Protein AF-S3AQY6-F1 (afdb_monomer)

Solvent-accessible surface area (backbone atoms only — not comparable to full-atom values): 10058 Å² total; per-residue (Å²): 133,80,80,52,50,52,10,65,84,82,67,42,69,33,88,61,32,43,79,39,67,89,94,67,38,37,29,24,58,71,59,42,55,54,48,51,53,51,50,49,51,50,51,24,57,77,54,50,26,71,40,74,58,81,90,54,76,50,46,41,94,63,68,62,47,82,39,44,66,33,46,33,93,75,86,37,16,27,38,27,41,65,100,50,65,43,56,48,87,66,45,60,74,50,46,32,26,42,69,46,98,86,60,32,37,42,74,54,40,82,64,87,72,69,90,88,47,59,21,32,39,48,30,68,61,30,37,71,59,48,83,55,56,76,92,51,38,90,69,29,50,72,58,20,54,53,40,37,52,54,47,62,76,68,51,76,81,52,85,83,70,53,92,80,76,75,77,82,81,85,126

Nearest PDB structures (foldseek):
  5mkq-assembly1_B  TM=7.884E-01  e=5.949E+00  Pyrococcus horikoshii OT3
  9g6z-assembly1_A  TM=1.609E-01  e=1.008E+00  Caenorhabditis elegans

Secondary structure (DSSP, 8-state):
-PPPPBPTTT--B-TT-EEETTTTEEE-HHHHHHHHHHHHHHHHHHTT-BPPPTTS--B-TTT--B-EEEEBTTS-EEEEPTT--EEGGGSPTT--EEE-TTS-EEE-TT----TT-EEB-BGGGT-TTSPPPTTTHHHHHHHHHHHHHHHHHHSPPPGGGSS--PPP---

Mean predicted aligned error: 7.95 Å

Radius of 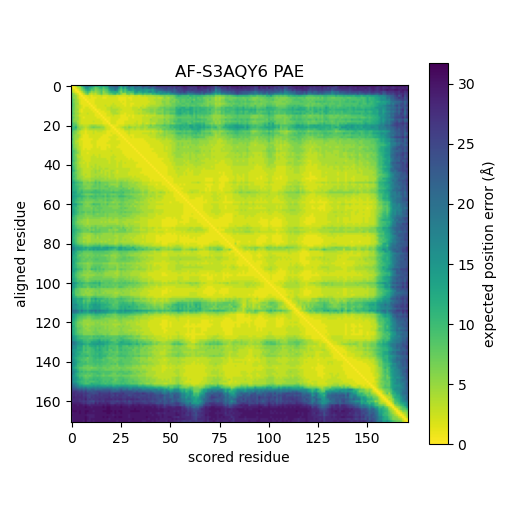gyration: 22.82 Å; Cα contacts (8 Å, |Δi|>4): 246; chains: 1; bounding box: 47×34×88 Å

Sequence (171 aa):
MGDPLRCRACRRPDPTTVDHDIPFGPQCARCWAGAEIRCANRQALDEYAAAPPPPAEPRCRHCETLQDRYETGYDRWVLLEPGTALPWHLIPLGHRWTLAGDGKAVNLGTRRLPGGVRCRFPHALVCPCDEQPEVLRPFFTALWEEDEHRYRSHRPPGIDDFPGTDPPAYG

Foldseek 3Di:
DDFADQAPPVRHRDNQWDQDDPPRGTHHPVVVVVVLVVVLVVLCVLQQQAADDPPDFCADPFLRDGFDWFAAPSRTIAGWHPPDWAWPVLADASFFWDADPVRHIDRPHRDDDDGPDIGIGGCLCQALRHDHDPVSCVSCVVVNVVNVVVSVVPPDQDPVNDPDDDDDPDD

pLDDT: mean 88.8, std 11.27, range [50.47, 98.12]

Structure (mmCIF, N/CA/C/O backbone):
data_AF-S3AQY6-F1
#
_entry.id   AF-S3AQY6-F1
#
loop_
_atom_site.group_PDB
_atom_site.id
_atom_site.type_symbol
_atom_site.label_atom_id
_atom_site.label_alt_id
_atom_site.label_comp_id
_atom_site.label_asym_id
_atom_site.label_entity_id
_atom_site.label_seq_id
_atom_site.pdbx_PDB_ins_code
_atom_site.Cartn_x
_atom_site.Cartn_y
_atom_site.Cartn_z
_atom_site.occupancy
_atom_site.B_iso_or_equiv
_atom_site.auth_seq_id
_atom_site.auth_comp_id
_atom_site.auth_asym_id
_atom_site.auth_atom_id
_atom_site.pdbx_PDB_model_num
ATOM 1 N N . MET A 1 1 ? 21.672 -8.855 -40.114 1.00 50.47 1 MET A N 1
ATOM 2 C CA . MET A 1 1 ? 21.422 -8.591 -38.681 1.00 50.47 1 MET A CA 1
ATOM 3 C C . MET A 1 1 ? 21.300 -7.090 -38.525 1.00 50.47 1 MET A C 1
ATOM 5 O O . MET A 1 1 ? 22.216 -6.400 -38.949 1.00 50.47 1 MET A O 1
ATOM 9 N N . GLY A 1 2 ? 20.152 -6.595 -38.060 1.00 62.22 2 GLY A N 1
ATOM 10 C CA . GLY A 1 2 ? 19.978 -5.167 -37.782 1.00 62.22 2 GLY A CA 1
ATOM 11 C C . GLY A 1 2 ? 20.845 -4.743 -36.598 1.00 62.22 2 GLY A C 1
ATOM 12 O O . GLY A 1 2 ? 21.129 -5.563 -35.725 1.00 62.22 2 GLY A O 1
ATOM 13 N N . ASP A 1 3 ? 21.287 -3.490 -36.600 1.00 65.75 3 ASP A N 1
ATOM 14 C CA . ASP A 1 3 ? 22.045 -2.903 -35.495 1.00 65.75 3 ASP A CA 1
ATOM 15 C C . ASP A 1 3 ? 21.187 -2.987 -34.211 1.00 65.75 3 ASP A C 1
ATOM 17 O O . ASP A 1 3 ? 20.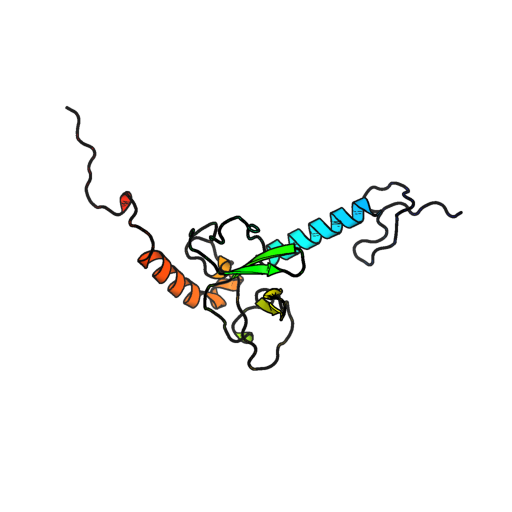003 -2.630 -34.264 1.00 65.75 3 ASP A O 1
ATOM 21 N N . PRO A 1 4 ? 21.700 -3.512 -33.080 1.00 68.88 4 PRO A N 1
ATOM 22 C CA . PRO A 1 4 ? 20.916 -3.631 -31.857 1.00 68.88 4 PRO A CA 1
ATOM 23 C C . PRO A 1 4 ? 20.371 -2.267 -31.438 1.00 68.88 4 PRO A C 1
ATOM 25 O O . PRO A 1 4 ? 21.109 -1.278 -31.361 1.00 68.88 4 PRO A O 1
ATOM 28 N N . LEU A 1 5 ? 19.068 -2.229 -31.139 1.00 79.00 5 LEU A N 1
ATOM 29 C CA . LEU A 1 5 ? 18.414 -1.029 -30.633 1.00 79.00 5 LEU A CA 1
ATOM 30 C C . LEU A 1 5 ? 19.202 -0.494 -29.432 1.00 79.00 5 LEU A C 1
ATOM 32 O O . LEU A 1 5 ? 19.625 -1.234 -28.540 1.00 79.00 5 LEU A O 1
ATOM 36 N N . ARG A 1 6 ? 19.429 0.819 -29.416 1.00 92.25 6 ARG A N 1
ATOM 37 C CA . ARG A 1 6 ? 20.091 1.475 -28.289 1.00 92.25 6 ARG A CA 1
ATOM 38 C C . ARG A 1 6 ? 19.090 1.632 -27.157 1.00 92.25 6 ARG A C 1
ATOM 40 O O . ARG A 1 6 ? 18.070 2.296 -27.322 1.00 92.25 6 ARG A O 1
ATOM 47 N N . CYS A 1 7 ? 19.426 1.093 -25.990 1.00 94.88 7 CYS A N 1
ATOM 48 C CA . CYS A 1 7 ? 18.641 1.290 -24.780 1.00 94.88 7 CYS A CA 1
ATOM 49 C C . CYS A 1 7 ? 18.530 2.789 -24.467 1.00 94.88 7 CYS A C 1
ATOM 51 O O . CYS A 1 7 ? 19.538 3.489 -24.332 1.00 94.88 7 CYS A O 1
ATOM 53 N N . ARG A 1 8 ? 17.306 3.296 -24.312 1.00 94.62 8 ARG A N 1
ATOM 54 C CA . ARG A 1 8 ? 17.028 4.709 -24.035 1.00 94.62 8 ARG A CA 1
ATOM 55 C C . ARG A 1 8 ? 17.616 5.166 -22.703 1.00 94.62 8 ARG A C 1
ATOM 57 O O . ARG A 1 8 ? 18.098 6.292 -22.620 1.00 94.62 8 ARG A O 1
ATOM 64 N N . ALA A 1 9 ? 17.606 4.299 -21.690 1.00 94.12 9 ALA A N 1
ATOM 65 C CA . ALA A 1 9 ? 18.046 4.629 -20.337 1.00 94.12 9 ALA A CA 1
ATOM 66 C C . ALA A 1 9 ? 19.577 4.692 -20.198 1.00 94.12 9 ALA A C 1
ATOM 68 O O . ALA A 1 9 ? 20.103 5.673 -19.682 1.00 94.12 9 ALA A O 1
ATOM 69 N N . CYS A 1 10 ? 20.312 3.675 -20.667 1.00 95.56 10 CYS A N 1
ATOM 70 C CA . CYS A 1 10 ? 21.777 3.636 -20.537 1.00 95.56 10 CYS A CA 1
ATOM 71 C C . CYS A 1 10 ? 22.536 4.084 -21.796 1.00 95.56 10 CYS A C 1
ATOM 73 O O . CYS A 1 10 ? 23.760 4.192 -21.756 1.00 95.56 10 CYS A O 1
ATOM 75 N N . ARG A 1 11 ? 21.826 4.339 -22.906 1.00 94.31 11 ARG A N 1
ATOM 76 C CA . ARG A 1 11 ? 22.349 4.808 -24.207 1.00 94.31 11 ARG A CA 1
ATOM 77 C C . ARG A 1 11 ? 23.310 3.835 -24.908 1.00 94.31 11 ARG A C 1
ATOM 79 O O . ARG A 1 11 ? 23.946 4.203 -25.900 1.00 94.31 11 ARG A O 1
ATOM 86 N N . ARG A 1 12 ? 23.400 2.588 -24.433 1.00 93.31 12 ARG A N 1
ATOM 87 C CA . ARG A 1 12 ? 24.250 1.538 -25.012 1.00 93.31 12 ARG A CA 1
ATOM 88 C C . ARG A 1 12 ? 23.455 0.654 -25.983 1.00 93.31 12 ARG A C 1
ATOM 90 O O . ARG A 1 12 ? 22.281 0.394 -25.712 1.00 93.31 12 ARG A O 1
ATOM 97 N N . PRO A 1 13 ? 24.066 0.206 -27.095 1.00 91.94 13 PRO A N 1
ATOM 98 C CA . PRO A 1 13 ? 23.527 -0.904 -27.871 1.00 91.94 13 PRO A CA 1
ATOM 99 C C . PRO A 1 13 ? 23.545 -2.161 -27.000 1.00 91.94 13 PRO A C 1
ATOM 101 O O . PRO A 1 13 ? 24.554 -2.455 -26.356 1.00 91.94 13 PRO A O 1
ATOM 104 N N . ASP A 1 14 ? 22.425 -2.869 -26.948 1.00 91.88 14 ASP A N 1
ATOM 105 C CA . ASP A 1 14 ? 22.277 -4.073 -26.134 1.00 91.88 14 ASP A CA 1
ATOM 106 C C . ASP A 1 14 ? 21.276 -5.011 -26.828 1.00 91.88 14 ASP A C 1
ATOM 108 O O . ASP A 1 14 ? 20.171 -4.561 -27.148 1.00 91.88 14 ASP A O 1
ATOM 112 N N . PRO A 1 15 ? 21.632 -6.283 -27.088 1.00 92.44 15 PRO A N 1
ATOM 113 C CA . PRO A 1 15 ? 20.778 -7.218 -27.822 1.00 92.44 15 PRO A CA 1
ATOM 114 C C . PRO A 1 15 ? 19.498 -7.596 -27.066 1.00 92.44 15 PRO A C 1
ATOM 116 O O . PRO A 1 15 ? 18.583 -8.145 -27.668 1.00 92.44 15 PRO A O 1
ATOM 119 N N . THR A 1 16 ? 19.417 -7.301 -25.766 1.00 94.38 16 THR A N 1
ATOM 120 C CA . THR A 1 16 ? 18.206 -7.498 -24.953 1.00 94.38 16 THR A CA 1
ATOM 121 C C . THR A 1 16 ? 17.247 -6.311 -25.016 1.00 94.38 16 THR A C 1
ATOM 123 O O . THR A 1 16 ? 16.239 -6.305 -24.313 1.00 94.38 16 THR A O 1
ATOM 126 N N . THR A 1 17 ? 17.568 -5.276 -25.798 1.00 95.25 17 THR A N 1
ATOM 127 C CA . THR A 1 17 ? 16.729 -4.082 -25.898 1.00 95.25 17 THR A CA 1
ATOM 128 C C . THR A 1 17 ? 15.437 -4.400 -26.634 1.00 95.25 17 THR A C 1
ATOM 130 O O . THR A 1 17 ? 15.460 -4.729 -27.819 1.00 95.25 17 THR A O 1
ATOM 133 N N . VAL A 1 18 ? 14.317 -4.232 -25.938 1.00 93.94 18 VAL A N 1
ATOM 134 C CA . VAL A 1 18 ? 12.964 -4.327 -26.496 1.00 93.94 18 VAL A CA 1
ATOM 135 C C . VAL A 1 18 ? 12.238 -3.006 -26.291 1.00 93.94 18 VAL A C 1
ATOM 137 O O . VAL A 1 18 ? 12.600 -2.232 -25.401 1.00 93.94 18 VAL A O 1
ATOM 140 N N . ASP A 1 19 ? 11.252 -2.720 -27.138 1.00 93.25 19 ASP A N 1
ATOM 141 C CA . ASP A 1 19 ? 10.412 -1.535 -26.975 1.00 93.25 19 ASP A CA 1
ATOM 142 C C . ASP A 1 19 ? 9.394 -1.770 -25.855 1.00 93.25 19 ASP A C 1
ATOM 144 O O . ASP A 1 19 ? 8.585 -2.693 -25.937 1.00 93.25 19 ASP A O 1
ATOM 148 N N . HIS A 1 20 ? 9.473 -0.968 -24.794 1.00 88.94 20 HIS A N 1
ATOM 149 C CA . HIS A 1 20 ? 8.445 -0.904 -23.763 1.00 88.94 20 HIS A CA 1
ATOM 150 C C . HIS A 1 20 ? 7.548 0.284 -24.089 1.00 88.94 20 HIS A C 1
ATOM 152 O O . HIS A 1 20 ? 8.057 1.361 -24.392 1.00 88.94 20 HIS A O 1
ATOM 158 N N . ASP A 1 21 ? 6.231 0.116 -24.009 1.00 91.12 21 ASP A N 1
ATOM 159 C CA . ASP A 1 21 ? 5.275 1.176 -24.334 1.00 91.12 21 ASP A CA 1
ATOM 160 C C . ASP A 1 21 ? 5.588 2.522 -23.644 1.00 91.12 21 ASP A C 1
ATOM 162 O O . ASP A 1 21 ? 6.339 2.634 -22.662 1.00 91.12 21 ASP A O 1
ATOM 166 N N . ILE A 1 22 ? 4.989 3.595 -24.165 1.00 85.00 22 ILE A N 1
ATOM 167 C CA . ILE A 1 22 ? 5.076 4.935 -23.570 1.00 85.00 22 ILE A CA 1
ATOM 168 C C . ILE A 1 22 ? 4.654 4.853 -22.087 1.00 85.00 22 ILE A C 1
ATOM 170 O O . ILE A 1 22 ? 3.614 4.270 -21.787 1.00 85.00 22 ILE A O 1
ATOM 174 N N . PRO A 1 23 ? 5.421 5.445 -21.146 1.00 90.75 23 PRO A N 1
ATOM 175 C CA . PRO A 1 23 ? 6.470 6.452 -21.348 1.00 90.75 23 PRO A CA 1
ATOM 176 C C . PRO A 1 23 ? 7.903 5.916 -21.497 1.00 90.75 23 PRO A C 1
ATOM 178 O O . PRO A 1 23 ? 8.832 6.720 -21.631 1.00 90.75 23 PRO A O 1
ATOM 181 N N . PHE A 1 24 ? 8.120 4.602 -21.464 1.00 91.81 24 PHE A N 1
ATOM 182 C CA . PHE A 1 24 ? 9.449 4.022 -21.266 1.00 91.81 24 PHE A CA 1
ATOM 183 C C . PHE A 1 24 ? 10.269 3.922 -22.556 1.00 91.81 24 PHE A C 1
ATOM 185 O O . PHE A 1 24 ? 11.437 4.333 -22.554 1.00 91.81 24 PHE A O 1
ATOM 192 N N . GLY A 1 25 ? 9.664 3.501 -23.666 1.00 92.94 25 GLY A N 1
ATOM 193 C CA . GLY A 1 25 ? 10.349 3.263 -24.940 1.00 92.94 25 GLY A CA 1
ATOM 194 C C . GLY A 1 25 ? 11.359 2.104 -24.869 1.00 92.94 25 GLY A C 1
ATOM 195 O O . GLY A 1 25 ? 11.333 1.310 -23.925 1.00 92.94 25 GLY A O 1
ATOM 196 N N . PRO A 1 26 ? 12.330 2.028 -25.800 1.00 94.88 26 PRO A N 1
ATOM 197 C CA . PRO A 1 26 ? 13.264 0.910 -25.870 1.00 94.88 26 PRO A CA 1
ATOM 198 C C . PRO A 1 26 ? 14.214 0.849 -24.673 1.00 94.88 26 PRO A C 1
ATOM 200 O O . PRO A 1 26 ? 14.971 1.793 -24.424 1.00 94.88 26 PRO A O 1
ATOM 203 N N . GLN A 1 27 ? 14.234 -0.271 -23.947 1.00 95.56 27 GLN A N 1
ATOM 204 C CA . GLN A 1 27 ? 15.145 -0.499 -22.820 1.00 95.56 27 GLN A CA 1
ATOM 205 C C . GLN A 1 27 ? 15.746 -1.902 -22.854 1.00 95.56 27 GLN A C 1
ATOM 207 O O . GLN A 1 27 ? 15.095 -2.863 -23.244 1.00 95.56 27 GLN A O 1
ATOM 212 N N . CYS A 1 28 ? 17.008 -2.019 -22.433 1.00 96.38 28 CYS A N 1
ATOM 213 C CA . CYS A 1 28 ? 17.624 -3.321 -22.187 1.00 96.38 28 CYS A CA 1
ATOM 214 C C . CYS A 1 28 ? 17.105 -3.934 -20.884 1.00 96.38 28 CYS A C 1
ATOM 216 O O . CYS A 1 28 ? 16.724 -3.200 -19.965 1.00 96.38 28 CYS A O 1
ATOM 218 N N . ALA A 1 29 ? 17.172 -5.264 -20.770 1.00 95.69 29 ALA A N 1
ATOM 219 C CA . ALA A 1 29 ? 16.575 -6.020 -19.666 1.00 95.69 29 ALA A CA 1
ATOM 220 C C . ALA A 1 29 ? 16.965 -5.487 -18.273 1.00 95.69 29 ALA A C 1
ATOM 222 O O . ALA A 1 29 ? 16.123 -5.341 -17.391 1.00 95.69 29 ALA A O 1
ATOM 223 N N . ARG A 1 30 ? 18.236 -5.105 -18.079 1.00 96.38 30 ARG A N 1
ATOM 224 C CA . ARG A 1 30 ? 18.715 -4.536 -16.806 1.00 96.38 30 ARG A CA 1
ATOM 225 C C . ARG A 1 30 ? 18.082 -3.180 -16.485 1.00 96.38 30 ARG A C 1
ATOM 227 O O . ARG A 1 30 ? 17.761 -2.898 -15.332 1.00 96.38 30 ARG A O 1
ATOM 234 N N . CYS A 1 31 ? 17.978 -2.301 -17.481 1.00 96.44 31 CYS A N 1
ATOM 235 C CA . CYS A 1 31 ? 17.393 -0.976 -17.289 1.00 96.44 31 CYS A CA 1
ATOM 236 C C . CYS A 1 31 ? 15.889 -1.064 -17.038 1.00 96.44 31 CYS A C 1
ATOM 238 O O . CYS A 1 31 ? 15.399 -0.331 -16.176 1.00 96.44 31 CYS A O 1
ATOM 240 N N . TRP A 1 32 ? 15.220 -1.989 -17.730 1.00 96.00 32 TRP A N 1
ATOM 241 C CA . TRP A 1 32 ? 13.808 -2.280 -17.543 1.00 96.00 32 TRP A CA 1
ATOM 242 C C . TRP A 1 32 ? 13.508 -2.814 -16.142 1.00 96.00 32 TRP A C 1
ATOM 244 O O . TRP A 1 32 ? 12.736 -2.189 -15.424 1.00 96.00 32 TRP A O 1
ATOM 254 N N . ALA A 1 33 ? 14.219 -3.851 -15.685 1.00 94.88 33 ALA A N 1
ATOM 255 C CA . ALA A 1 33 ? 14.061 -4.376 -14.325 1.00 94.88 33 ALA A CA 1
ATOM 256 C C . ALA A 1 33 ? 14.250 -3.278 -13.258 1.00 94.88 33 ALA A C 1
ATOM 258 O O . ALA A 1 33 ? 13.508 -3.175 -12.284 1.00 94.88 33 ALA A O 1
ATOM 259 N N . GLY A 1 34 ? 15.220 -2.379 -13.464 1.00 94.62 34 GLY A N 1
ATOM 260 C CA . GLY A 1 34 ? 15.394 -1.219 -12.593 1.00 94.62 34 GLY A CA 1
ATOM 261 C C . GLY A 1 34 ? 14.234 -0.215 -12.658 1.00 94.62 34 GLY A C 1
ATOM 262 O O . GLY A 1 34 ? 13.934 0.427 -11.652 1.00 94.62 34 GLY A O 1
ATOM 263 N N . ALA A 1 35 ? 13.606 -0.029 -13.822 1.00 92.94 35 ALA A N 1
ATOM 264 C CA . ALA A 1 35 ? 12.432 0.826 -13.977 1.00 92.94 35 ALA A CA 1
ATOM 265 C C . ALA A 1 35 ? 11.211 0.230 -13.270 1.00 92.94 35 ALA A C 1
ATOM 267 O O . ALA A 1 35 ? 10.576 0.949 -12.501 1.00 92.94 35 ALA A O 1
ATOM 268 N N . GLU A 1 36 ? 10.964 -1.070 -13.431 1.00 90.88 36 GLU A N 1
ATOM 269 C CA . GLU A 1 36 ? 9.898 -1.799 -12.734 1.00 90.88 36 GLU A CA 1
ATOM 270 C C . GLU A 1 36 ? 10.020 -1.644 -11.217 1.00 90.88 36 GLU A C 1
ATOM 272 O O . GLU A 1 36 ? 9.069 -1.218 -10.565 1.00 90.88 36 GLU A O 1
ATOM 277 N N . ILE A 1 37 ? 11.217 -1.860 -10.657 1.00 90.12 37 ILE A N 1
ATOM 278 C CA . ILE A 1 37 ? 11.467 -1.685 -9.217 1.00 90.12 37 ILE A CA 1
ATOM 279 C C . ILE A 1 37 ? 11.155 -0.252 -8.763 1.00 90.12 37 ILE A C 1
ATOM 281 O O . ILE A 1 37 ? 10.546 -0.052 -7.711 1.00 90.12 37 ILE A O 1
ATOM 285 N N . ARG A 1 38 ? 11.563 0.765 -9.533 1.00 90.94 38 ARG A N 1
ATOM 286 C CA . ARG A 1 38 ? 11.297 2.172 -9.182 1.00 90.94 38 ARG A CA 1
ATOM 287 C C . ARG A 1 38 ? 9.811 2.511 -9.255 1.00 90.94 38 ARG A C 1
ATOM 289 O O . ARG A 1 38 ? 9.326 3.216 -8.374 1.00 90.94 38 ARG A O 1
ATOM 296 N N . CYS A 1 39 ? 9.104 2.020 -10.268 1.00 90.12 39 CYS A N 1
ATOM 297 C CA . CYS A 1 39 ? 7.663 2.208 -10.413 1.00 90.12 39 CYS A CA 1
ATOM 298 C C . CYS A 1 39 ? 6.897 1.511 -9.287 1.00 90.12 39 CYS A C 1
ATOM 300 O O . CYS A 1 39 ? 6.076 2.157 -8.644 1.00 90.12 39 CYS A O 1
ATOM 302 N N . ALA A 1 40 ? 7.237 0.258 -8.973 1.00 88.94 40 ALA A N 1
ATOM 303 C CA . ALA A 1 40 ? 6.653 -0.475 -7.854 1.00 88.94 40 ALA A CA 1
ATOM 304 C C . ALA A 1 40 ? 6.914 0.232 -6.514 1.00 88.94 40 ALA A C 1
ATOM 306 O O . ALA A 1 40 ? 6.003 0.381 -5.708 1.00 88.94 40 ALA A O 1
ATOM 307 N N . ASN A 1 41 ? 8.132 0.739 -6.285 1.00 90.94 41 ASN A N 1
ATOM 308 C CA . ASN A 1 41 ? 8.448 1.515 -5.082 1.00 90.94 41 ASN A CA 1
ATOM 309 C C . ASN A 1 41 ? 7.646 2.812 -4.995 1.00 90.94 41 ASN A C 1
ATOM 311 O O . ASN A 1 41 ? 7.168 3.157 -3.919 1.00 90.94 41 ASN A O 1
ATOM 315 N N . ARG A 1 42 ? 7.505 3.538 -6.110 1.00 92.38 42 ARG A N 1
ATOM 316 C CA . ARG A 1 42 ? 6.707 4.765 -6.149 1.00 92.38 42 ARG A CA 1
ATOM 317 C C . ARG A 1 42 ? 5.244 4.465 -5.833 1.00 92.38 42 ARG A C 1
ATOM 319 O O . ARG A 1 42 ? 4.709 5.078 -4.921 1.00 92.38 42 ARG A O 1
ATOM 326 N N . GLN A 1 43 ? 4.655 3.484 -6.515 1.00 91.19 43 GLN A N 1
ATOM 327 C CA . GLN A 1 43 ? 3.281 3.053 -6.266 1.00 91.19 43 GLN A CA 1
ATOM 328 C C . GLN A 1 43 ? 3.081 2.646 -4.803 1.00 91.19 43 GLN A C 1
ATOM 330 O O . GLN A 1 43 ? 2.134 3.086 -4.165 1.00 91.19 43 GLN A O 1
ATOM 335 N N . ALA A 1 44 ? 4.000 1.857 -4.247 1.00 93.62 44 ALA A N 1
ATOM 336 C CA . ALA A 1 44 ? 3.921 1.420 -2.861 1.00 93.62 44 ALA A CA 1
ATOM 337 C C . ALA A 1 44 ? 3.934 2.594 -1.872 1.00 93.62 44 ALA A C 1
ATOM 339 O O . ALA A 1 44 ? 3.188 2.577 -0.900 1.00 93.62 44 ALA A O 1
ATOM 340 N N . LEU A 1 45 ? 4.750 3.622 -2.115 1.00 93.06 45 LEU A N 1
ATOM 341 C CA . LEU A 1 45 ? 4.768 4.825 -1.280 1.00 93.06 45 LEU A CA 1
ATOM 342 C C . LEU A 1 45 ? 3.464 5.618 -1.404 1.00 93.06 45 LEU A C 1
ATOM 344 O O . LEU A 1 45 ? 2.889 5.984 -0.382 1.00 93.06 45 LEU A O 1
ATOM 348 N N . ASP A 1 46 ? 2.986 5.835 -2.629 1.00 92.00 46 ASP A N 1
ATOM 349 C CA . ASP A 1 46 ? 1.767 6.608 -2.895 1.00 92.00 46 ASP A CA 1
ATOM 350 C C . ASP A 1 46 ? 0.514 5.911 -2.316 1.00 92.00 46 ASP A C 1
ATOM 352 O O . ASP A 1 46 ? -0.432 6.563 -1.873 1.00 92.00 46 ASP A O 1
ATOM 356 N N . GLU A 1 47 ? 0.520 4.576 -2.262 1.00 94.50 47 GLU A N 1
ATOM 357 C CA . GLU A 1 47 ? -0.566 3.759 -1.713 1.00 94.50 47 GLU A CA 1
ATOM 358 C C . GLU A 1 47 ? -0.384 3.400 -0.219 1.00 94.50 47 GLU A C 1
ATOM 360 O O . GLU A 1 47 ? -1.243 2.724 0.349 1.00 94.50 47 GLU A O 1
ATOM 365 N N . TYR A 1 48 ? 0.687 3.866 0.441 1.00 95.31 48 TYR A N 1
ATOM 366 C CA . TYR A 1 48 ? 1.067 3.537 1.831 1.00 95.31 48 TYR A CA 1
ATOM 367 C C . TYR A 1 48 ? 1.429 2.056 2.092 1.00 95.31 48 TYR A C 1
ATOM 369 O O . TYR A 1 48 ? 1.467 1.597 3.236 1.00 95.31 48 TYR A O 1
ATOM 377 N N . ALA A 1 49 ? 1.774 1.302 1.051 1.00 96.44 49 ALA A N 1
ATOM 378 C CA . ALA A 1 49 ? 2.282 -0.069 1.116 1.00 96.44 49 ALA A CA 1
ATOM 379 C C . ALA A 1 49 ? 3.805 -0.134 1.368 1.00 96.44 49 ALA A C 1
ATOM 381 O O . ALA A 1 49 ? 4.547 -0.825 0.667 1.00 96.44 49 ALA A O 1
ATOM 382 N N . ALA A 1 50 ? 4.282 0.593 2.381 1.00 93.56 50 ALA A N 1
ATOM 383 C CA . ALA A 1 5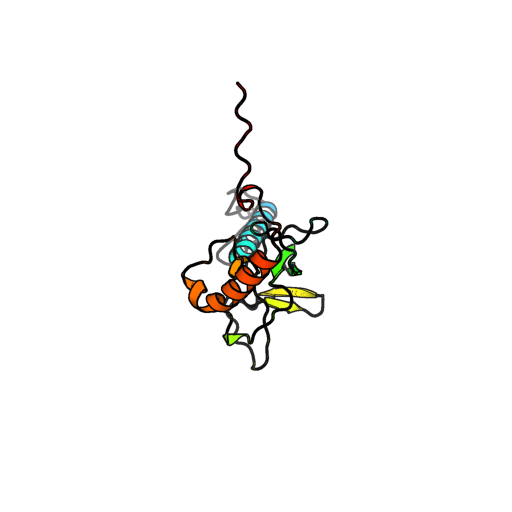0 ? 5.700 0.674 2.752 1.00 93.56 50 ALA A CA 1
ATOM 384 C C . ALA A 1 50 ? 6.043 -0.071 4.058 1.00 93.56 50 ALA A C 1
ATOM 386 O O . ALA A 1 50 ? 7.057 0.216 4.696 1.00 93.56 50 ALA A O 1
ATOM 387 N N . ALA A 1 51 ? 5.191 -1.002 4.487 1.00 95.69 51 ALA A N 1
ATOM 388 C CA . ALA A 1 51 ? 5.410 -1.779 5.698 1.00 95.69 51 ALA A CA 1
ATOM 389 C C . ALA A 1 51 ? 6.609 -2.734 5.541 1.00 95.69 51 ALA A C 1
ATOM 391 O O . ALA A 1 51 ? 6.868 -3.232 4.440 1.00 95.69 51 ALA A O 1
ATOM 392 N N . PRO A 1 52 ? 7.332 -3.044 6.631 1.00 93.88 52 PRO A N 1
ATOM 393 C CA . PRO A 1 52 ? 8.377 -4.053 6.584 1.00 93.88 52 PRO A CA 1
ATOM 394 C C . PRO A 1 52 ? 7.770 -5.454 6.363 1.00 93.88 52 PRO A C 1
ATOM 396 O O . PRO A 1 52 ? 6.738 -5.780 6.971 1.00 93.88 52 PRO A O 1
ATOM 399 N N . PRO A 1 53 ? 8.407 -6.304 5.534 1.00 94.94 53 PRO A N 1
ATOM 400 C CA . PRO A 1 53 ? 7.991 -7.691 5.363 1.00 94.94 53 PRO A CA 1
ATOM 401 C C . PRO A 1 53 ? 8.208 -8.503 6.656 1.00 94.94 53 PRO A C 1
ATOM 403 O O . PRO A 1 53 ? 9.000 -8.109 7.520 1.00 94.94 53 PRO A O 1
ATOM 406 N N . PRO A 1 54 ? 7.561 -9.672 6.802 1.00 94.62 54 PRO A N 1
ATOM 407 C CA . PRO A 1 54 ? 7.965 -10.675 7.785 1.00 94.62 54 PRO A CA 1
ATOM 408 C C . PRO A 1 54 ? 9.469 -11.004 7.667 1.00 94.62 54 PRO A C 1
ATOM 410 O O . PRO A 1 54 ? 10.003 -10.995 6.556 1.00 94.62 54 PRO A O 1
ATOM 413 N N . PRO A 1 55 ? 10.169 -11.300 8.779 1.00 96.12 55 PRO A N 1
ATOM 414 C CA . PRO A 1 55 ? 9.644 -11.605 10.114 1.00 96.12 55 PRO A CA 1
ATOM 415 C C . PRO A 1 55 ? 9.462 -10.388 11.037 1.00 96.12 55 PRO A C 1
ATOM 417 O O . PRO A 1 55 ? 9.140 -10.582 12.205 1.00 96.12 55 PRO A O 1
ATOM 420 N N . ALA A 1 56 ? 9.658 -9.152 10.560 1.00 95.25 56 ALA A N 1
ATOM 421 C CA . ALA A 1 56 ? 9.458 -7.966 11.396 1.00 95.25 56 ALA A CA 1
ATOM 422 C C . ALA A 1 56 ? 8.038 -7.944 11.988 1.00 95.25 56 ALA A C 1
ATOM 424 O O . ALA A 1 56 ? 7.089 -8.400 11.340 1.00 95.25 56 ALA A O 1
ATOM 425 N N . GLU A 1 57 ? 7.856 -7.400 13.190 1.00 95.44 57 GLU A N 1
ATOM 426 C CA . GLU A 1 57 ? 6.512 -7.210 13.741 1.00 95.44 57 GLU A CA 1
ATOM 427 C C . GLU A 1 57 ? 5.742 -6.149 12.933 1.00 95.44 57 GLU A C 1
ATOM 429 O O . GLU A 1 57 ? 6.342 -5.183 12.452 1.00 95.44 57 GLU A O 1
ATOM 434 N N . PRO A 1 58 ? 4.417 -6.291 12.761 1.00 96.38 58 PRO A N 1
ATOM 435 C CA . PRO A 1 58 ? 3.605 -5.354 11.991 1.00 96.38 58 PRO A CA 1
ATOM 436 C C . PRO A 1 58 ? 3.241 -4.112 12.821 1.00 96.38 58 PRO A C 1
ATOM 438 O O . PRO A 1 58 ? 2.070 -3.782 12.989 1.00 96.38 58 PRO A O 1
ATOM 441 N N . ARG A 1 59 ? 4.242 -3.436 13.389 1.00 95.38 59 ARG A N 1
ATOM 442 C CA . ARG A 1 59 ? 4.039 -2.213 14.174 1.00 95.38 59 ARG A CA 1
ATOM 443 C C . ARG A 1 59 ? 4.080 -0.984 13.286 1.00 95.38 59 ARG A C 1
ATOM 445 O O . ARG A 1 59 ? 4.916 -0.882 12.386 1.00 95.38 59 ARG A O 1
ATOM 452 N N . CYS A 1 60 ? 3.205 -0.026 13.571 1.00 94.69 60 CYS A N 1
ATOM 453 C CA . CYS A 1 60 ? 3.336 1.302 12.995 1.00 94.69 60 CYS A CA 1
ATOM 454 C C . CYS A 1 60 ? 4.657 1.932 13.457 1.00 94.69 60 CYS A C 1
ATOM 456 O O . CYS A 1 60 ? 4.956 1.942 14.645 1.00 94.69 60 CYS A O 1
ATOM 458 N N . ARG A 1 61 ? 5.435 2.505 12.534 1.00 92.88 61 ARG A N 1
ATOM 459 C CA . ARG A 1 61 ? 6.715 3.161 12.866 1.00 92.88 61 ARG A CA 1
ATOM 460 C C . ARG A 1 61 ? 6.568 4.441 13.704 1.00 92.88 61 ARG A C 1
ATOM 462 O O . ARG A 1 61 ? 7.574 4.966 14.157 1.00 92.88 61 ARG A O 1
ATOM 469 N N . HIS A 1 62 ? 5.347 4.968 13.823 1.00 93.62 62 HIS A N 1
ATOM 470 C CA . HIS A 1 62 ? 5.054 6.224 14.515 1.00 93.62 62 HIS A CA 1
ATOM 471 C C . HIS A 1 62 ? 4.455 5.988 15.903 1.00 93.62 62 HIS A C 1
ATOM 473 O O . HIS A 1 62 ? 4.998 6.463 16.891 1.00 93.62 62 HIS A O 1
ATOM 479 N N . CYS A 1 63 ? 3.344 5.251 15.990 1.00 93.81 63 CYS A N 1
ATOM 480 C CA . CYS A 1 63 ? 2.657 4.992 17.261 1.00 93.81 63 CYS A CA 1
ATOM 481 C C . CYS A 1 63 ? 3.012 3.636 17.896 1.00 93.81 63 CYS A C 1
ATOM 483 O O . CYS A 1 63 ? 2.533 3.341 18.986 1.00 93.81 63 CYS A O 1
ATOM 485 N N . GLU A 1 64 ? 3.807 2.797 17.219 1.00 93.12 64 GLU A N 1
ATOM 486 C CA . GLU A 1 64 ? 4.300 1.488 17.693 1.00 93.12 64 GLU A CA 1
ATOM 487 C C . GLU A 1 64 ? 3.224 0.431 18.013 1.00 93.12 64 GLU A C 1
ATOM 489 O O . GLU A 1 64 ? 3.534 -0.700 18.415 1.00 93.12 64 GLU A O 1
ATOM 494 N N . THR A 1 65 ? 1.950 0.742 17.778 1.00 92.75 65 THR A N 1
ATOM 495 C CA . THR A 1 65 ? 0.841 -0.198 17.952 1.00 92.75 65 THR A CA 1
ATOM 496 C C . THR A 1 65 ? 0.826 -1.238 16.830 1.00 92.75 65 THR A C 1
ATOM 498 O O . THR A 1 65 ? 1.269 -0.981 15.703 1.00 92.75 65 THR A O 1
ATOM 501 N N . LEU A 1 66 ? 0.339 -2.441 17.150 1.00 93.94 66 LEU A N 1
ATOM 502 C CA . LEU A 1 66 ? 0.200 -3.539 16.193 1.00 93.94 66 LEU A CA 1
ATOM 503 C C . LEU A 1 66 ? -0.917 -3.243 15.192 1.00 93.94 66 LEU A C 1
ATOM 505 O O . LEU A 1 66 ? -2.013 -2.853 15.584 1.00 93.94 66 LEU A O 1
ATOM 509 N N . GLN A 1 67 ? -0.622 -3.479 13.918 1.00 95.88 67 GLN A N 1
ATOM 510 C CA . GLN A 1 67 ? -1.511 -3.237 12.787 1.00 95.88 67 GLN A CA 1
ATOM 511 C C . GLN A 1 67 ? -1.755 -4.525 11.998 1.00 95.88 67 GLN A C 1
ATOM 513 O O . GLN A 1 67 ? -0.959 -5.469 12.065 1.00 95.88 67 GLN A O 1
ATOM 518 N N . ASP A 1 68 ? -2.810 -4.552 11.181 1.00 96.88 68 ASP A N 1
ATOM 519 C CA . ASP A 1 68 ? -3.041 -5.682 10.286 1.00 96.88 68 ASP A CA 1
ATOM 520 C C . ASP A 1 68 ? -2.143 -5.545 9.050 1.00 96.88 68 ASP A C 1
ATOM 522 O O . ASP A 1 68 ? -2.337 -4.660 8.213 1.00 96.88 68 ASP A O 1
ATOM 526 N N . ARG A 1 69 ? -1.143 -6.424 8.925 1.00 97.69 69 ARG A N 1
ATOM 527 C CA . ARG A 1 69 ? -0.208 -6.419 7.795 1.00 97.69 69 ARG A CA 1
ATOM 528 C C . ARG A 1 69 ? -0.606 -7.417 6.713 1.00 97.69 69 ARG A C 1
ATOM 530 O O . ARG A 1 69 ? -0.754 -8.603 6.997 1.00 97.69 69 ARG A O 1
ATOM 537 N N . TYR A 1 70 ? -0.623 -6.958 5.463 1.00 97.69 70 TYR A N 1
ATOM 538 C CA . TYR A 1 70 ? -0.893 -7.794 4.291 1.00 97.69 70 TYR A CA 1
ATOM 539 C C . TYR A 1 70 ? 0.133 -7.577 3.183 1.00 97.69 70 TYR A C 1
ATOM 541 O O . TYR A 1 70 ? 0.600 -6.456 2.973 1.00 97.69 70 TYR A O 1
ATOM 549 N N . GLU A 1 71 ? 0.469 -8.654 2.476 1.00 97.38 71 GLU A N 1
ATOM 550 C CA . GLU A 1 71 ? 1.266 -8.598 1.250 1.00 97.38 71 GLU A CA 1
ATOM 551 C C . GLU A 1 71 ? 0.410 -8.034 0.107 1.00 97.38 71 GLU A C 1
ATOM 553 O O . GLU A 1 71 ? -0.781 -8.327 0.023 1.00 97.38 71 GLU A O 1
ATOM 558 N N . THR A 1 72 ? 0.996 -7.240 -0.782 1.00 95.38 72 THR A N 1
ATOM 559 C CA . THR A 1 72 ? 0.350 -6.743 -2.000 1.00 95.38 72 THR A CA 1
ATOM 560 C C . THR A 1 72 ? 0.676 -7.631 -3.204 1.00 95.38 72 THR A C 1
ATOM 562 O O . THR A 1 72 ? 1.557 -8.491 -3.167 1.00 95.38 72 THR A O 1
ATOM 565 N N . GLY A 1 73 ? -0.011 -7.409 -4.327 1.00 89.44 73 GLY A N 1
ATOM 566 C CA . GLY A 1 73 ? 0.286 -8.097 -5.591 1.00 89.44 73 GLY A CA 1
ATOM 567 C C . GLY A 1 73 ? 1.630 -7.726 -6.240 1.00 89.44 73 GLY A C 1
ATOM 568 O O . GLY A 1 73 ? 1.969 -8.298 -7.268 1.00 89.44 73 GLY A O 1
ATOM 569 N N . TYR A 1 74 ? 2.374 -6.771 -5.674 1.00 89.81 74 TYR A N 1
ATOM 570 C CA . TYR A 1 74 ? 3.631 -6.241 -6.218 1.00 89.81 74 TYR A CA 1
ATOM 571 C C . TYR A 1 74 ? 4.792 -6.347 -5.209 1.00 89.81 74 TYR A C 1
ATOM 573 O O . TYR A 1 74 ? 5.647 -5.464 -5.133 1.00 89.81 74 TYR A O 1
ATOM 581 N N . ASP A 1 75 ? 4.803 -7.430 -4.421 1.00 90.12 75 ASP A N 1
ATOM 582 C CA . ASP A 1 75 ? 5.846 -7.807 -3.449 1.00 90.12 75 ASP A CA 1
ATOM 583 C C . ASP A 1 75 ? 6.175 -6.702 -2.432 1.00 90.12 75 ASP A C 1
ATOM 585 O O . ASP A 1 75 ? 7.331 -6.427 -2.083 1.00 90.12 75 ASP A O 1
ATOM 589 N N . ARG A 1 76 ? 5.137 -6.009 -1.970 1.00 95.06 76 ARG A N 1
ATOM 590 C CA . ARG A 1 76 ? 5.208 -4.985 -0.924 1.00 95.06 76 ARG A CA 1
ATOM 591 C C . ARG A 1 76 ? 4.209 -5.312 0.172 1.00 95.06 76 ARG A C 1
ATOM 593 O O . ARG A 1 76 ? 3.434 -6.254 0.052 1.00 95.06 76 ARG A O 1
ATOM 600 N N . TRP A 1 77 ? 4.258 -4.564 1.265 1.00 97.19 77 TRP A N 1
ATOM 601 C CA . TRP A 1 77 ? 3.438 -4.839 2.437 1.00 97.19 77 TR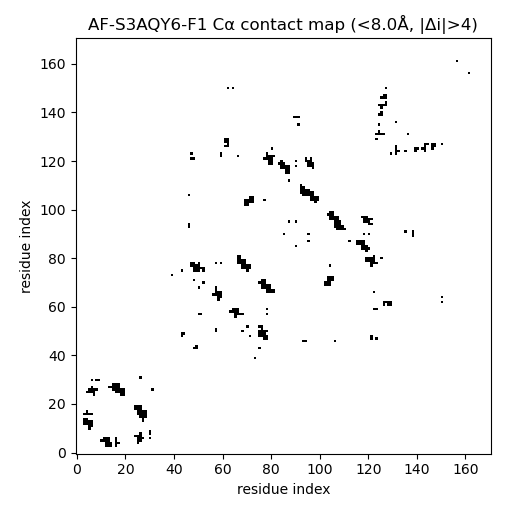P A CA 1
ATOM 602 C C . TRP A 1 77 ? 2.762 -3.563 2.906 1.0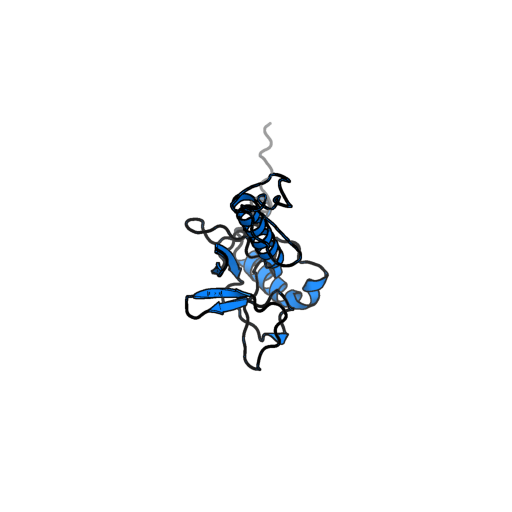0 97.19 77 TRP A C 1
ATOM 604 O O . TRP A 1 77 ? 3.379 -2.503 2.935 1.00 97.19 77 TRP A O 1
ATOM 614 N N . VAL A 1 78 ? 1.500 -3.659 3.300 1.00 97.94 78 VAL A N 1
ATOM 615 C CA . VAL A 1 78 ? 0.716 -2.530 3.812 1.00 97.94 78 VAL A CA 1
ATOM 616 C C . VAL A 1 78 ? 0.264 -2.819 5.237 1.00 97.94 78 VAL A C 1
ATOM 618 O O . VAL A 1 78 ? -0.085 -3.958 5.550 1.00 97.94 78 VAL A O 1
ATOM 621 N N . LEU A 1 79 ? 0.286 -1.796 6.096 1.00 98.12 79 LEU A N 1
ATOM 622 C CA . LEU A 1 79 ? -0.375 -1.823 7.403 1.00 98.12 79 LEU A CA 1
ATOM 623 C C . LEU A 1 79 ? -1.755 -1.179 7.258 1.00 98.12 79 LEU A C 1
ATOM 625 O O . LEU A 1 79 ? -1.854 0.018 6.978 1.00 98.12 79 LEU A O 1
ATOM 629 N N . LEU A 1 80 ? -2.806 -1.976 7.418 1.00 97.94 80 LEU A N 1
ATOM 630 C CA . LEU A 1 80 ? -4.197 -1.532 7.367 1.00 97.94 80 LEU A CA 1
ATOM 631 C C . LEU A 1 80 ? -4.747 -1.356 8.780 1.00 97.94 80 LEU A C 1
ATOM 633 O O . LEU A 1 80 ? -4.371 -2.104 9.682 1.00 97.94 80 LEU A O 1
ATOM 637 N N . GLU A 1 81 ? -5.672 -0.406 8.935 1.00 96.69 81 GLU A N 1
ATOM 638 C CA . GLU A 1 81 ? -6.320 -0.142 10.222 1.00 96.69 81 GLU A CA 1
ATOM 639 C C . GLU A 1 81 ? -7.039 -1.407 10.745 1.00 96.69 81 GLU A C 1
ATOM 641 O O . GLU A 1 81 ? -7.899 -1.959 10.033 1.00 96.69 81 GLU A O 1
ATOM 646 N N . PRO A 1 82 ? -6.690 -1.908 11.947 1.00 94.19 82 PRO A N 1
ATOM 647 C CA . PRO A 1 82 ? -7.219 -3.138 12.518 1.00 94.19 82 PRO A CA 1
ATOM 648 C C . PRO A 1 82 ? -8.728 -3.118 12.700 1.00 94.19 82 PRO A C 1
ATOM 650 O O . PRO A 1 82 ? -9.317 -2.125 13.120 1.00 94.19 82 PRO A O 1
ATOM 653 N N . GLY A 1 83 ? -9.369 -4.246 12.388 1.00 87.62 83 GLY A N 1
ATOM 654 C CA . GLY A 1 83 ? -10.798 -4.461 12.647 1.00 87.62 83 GLY A CA 1
ATOM 655 C C . GLY A 1 83 ? -11.765 -3.530 11.904 1.00 87.62 83 GLY A C 1
ATOM 656 O O . GLY A 1 83 ? -12.977 -3.702 12.027 1.00 87.62 83 GLY A O 1
ATOM 657 N N . THR A 1 84 ? -11.265 -2.588 11.100 1.00 89.88 84 THR A N 1
ATOM 658 C CA . THR A 1 84 ? -12.083 -1.548 10.479 1.00 89.88 84 THR A CA 1
ATOM 659 C C . THR A 1 84 ? -12.193 -1.760 8.975 1.00 89.88 84 THR A C 1
ATOM 661 O O . THR A 1 84 ? -11.209 -1.882 8.241 1.00 89.88 84 THR A O 1
ATOM 664 N N . ALA A 1 85 ? -13.435 -1.780 8.499 1.00 94.25 85 ALA A N 1
ATOM 665 C CA . ALA A 1 85 ? -13.763 -1.723 7.084 1.00 94.25 85 ALA A CA 1
ATOM 666 C C . ALA A 1 85 ? -14.982 -0.823 6.899 1.00 94.25 85 ALA A C 1
ATOM 668 O O . ALA A 1 85 ? -16.000 -1.036 7.557 1.00 94.25 85 ALA A O 1
ATOM 669 N N . LEU A 1 86 ? -14.913 0.144 5.988 1.00 94.19 86 LEU A N 1
ATOM 670 C CA . LEU A 1 86 ? -15.970 1.124 5.735 1.00 94.19 86 LEU A CA 1
ATOM 671 C C . LEU A 1 86 ? -16.580 0.944 4.343 1.00 94.19 86 LEU A C 1
ATOM 673 O O . LEU A 1 86 ? -15.915 0.423 3.448 1.00 94.19 86 LEU A O 1
ATOM 677 N N . PRO A 1 87 ? -17.830 1.384 4.112 1.00 94.25 87 PRO A N 1
ATOM 678 C CA . PRO A 1 87 ? -18.366 1.511 2.763 1.00 94.25 87 PRO A CA 1
ATOM 679 C C . PRO A 1 87 ? -17.403 2.270 1.844 1.00 94.25 87 PRO A C 1
ATOM 681 O O . PRO A 1 87 ? -16.886 3.325 2.206 1.00 94.25 87 PRO A O 1
ATOM 684 N N . TRP A 1 88 ? -17.187 1.752 0.633 1.00 93.06 88 TRP A N 1
ATOM 685 C CA . TRP A 1 88 ? -16.150 2.263 -0.270 1.00 93.06 88 TRP A CA 1
ATOM 686 C C . TRP A 1 88 ? -16.235 3.767 -0.567 1.00 93.06 88 TRP A C 1
ATOM 688 O O . TRP A 1 88 ? -15.216 4.392 -0.845 1.00 93.06 88 TRP A O 1
ATOM 698 N N . HIS A 1 89 ? -17.439 4.346 -0.540 1.00 90.75 89 HIS A N 1
ATOM 699 C CA . HIS A 1 89 ? -17.676 5.753 -0.865 1.00 90.75 89 HIS A CA 1
ATOM 700 C C . HIS A 1 89 ? -17.275 6.714 0.261 1.00 90.75 89 HIS A C 1
ATOM 702 O O . HIS A 1 89 ? -17.188 7.910 0.005 1.00 90.75 89 HIS A O 1
ATOM 708 N N . LEU A 1 90 ? -17.014 6.207 1.471 1.00 92.19 90 LEU A N 1
ATOM 709 C CA . LEU A 1 90 ? -16.471 6.995 2.582 1.00 92.19 90 LEU A CA 1
ATOM 710 C C . LEU A 1 90 ? -14.943 7.094 2.534 1.00 92.19 90 LEU A C 1
ATOM 712 O O . LEU A 1 90 ? -14.363 7.955 3.181 1.00 92.19 90 LEU A O 1
ATOM 716 N N . ILE A 1 91 ? -14.290 6.229 1.754 1.00 93.50 91 ILE A N 1
ATOM 717 C CA . ILE A 1 91 ? -12.836 6.215 1.615 1.00 93.50 91 ILE A CA 1
ATOM 718 C C . ILE A 1 91 ? -12.455 6.911 0.299 1.00 93.50 91 ILE A C 1
ATOM 720 O O . ILE A 1 91 ? -12.990 6.552 -0.764 1.00 93.50 91 ILE A O 1
ATOM 724 N N . PRO A 1 92 ? -11.525 7.880 0.317 1.00 92.50 92 PRO A N 1
ATOM 725 C CA . PRO A 1 92 ? -11.053 8.542 -0.895 1.00 92.50 92 PRO A CA 1
ATOM 726 C C . PRO A 1 92 ? -10.462 7.576 -1.932 1.00 92.50 92 PRO A C 1
ATOM 728 O O . PRO A 1 92 ? -10.007 6.473 -1.617 1.00 92.50 92 PRO A O 1
ATOM 731 N N . LEU A 1 93 ? -10.488 7.992 -3.202 1.00 92.00 93 LEU A N 1
ATOM 732 C CA . LEU A 1 93 ? -9.858 7.245 -4.298 1.00 92.00 93 LEU A CA 1
ATOM 733 C C . LEU A 1 93 ? -8.363 7.053 -4.007 1.00 92.00 93 LEU A C 1
ATOM 735 O O . LEU A 1 93 ? -7.737 7.922 -3.412 1.00 92.00 93 LEU A O 1
ATOM 739 N N . GLY A 1 94 ? -7.799 5.917 -4.418 1.00 91.44 94 GLY A N 1
ATOM 740 C CA . GLY A 1 94 ? -6.386 5.595 -4.175 1.00 91.44 94 GLY A CA 1
ATOM 741 C C . GLY A 1 94 ? -6.061 5.102 -2.760 1.00 91.44 94 GLY A C 1
ATOM 742 O O . GLY A 1 94 ? -4.965 4.600 -2.542 1.00 91.44 94 GLY A O 1
ATOM 743 N N . HIS A 1 95 ? -7.006 5.154 -1.815 1.00 94.00 95 HIS A N 1
ATOM 744 C CA . HIS A 1 95 ? -6.811 4.666 -0.438 1.00 94.00 95 HIS A CA 1
ATOM 745 C C . HIS A 1 95 ? -7.760 3.522 -0.057 1.00 94.00 95 HIS A C 1
ATOM 747 O O . HIS A 1 95 ? -7.865 3.142 1.107 1.00 94.00 95 HIS A O 1
ATOM 753 N N . ARG A 1 96 ? -8.460 2.959 -1.047 1.00 95.69 96 ARG A N 1
ATOM 754 C CA . ARG A 1 96 ? -9.422 1.864 -0.881 1.00 95.69 96 ARG A CA 1
ATOM 755 C C . ARG A 1 96 ? -8.721 0.527 -1.021 1.00 95.69 96 ARG A C 1
ATOM 757 O O . ARG A 1 96 ? -8.371 0.142 -2.134 1.00 95.69 96 ARG A O 1
ATOM 764 N N . TRP A 1 97 ? -8.610 -0.202 0.077 1.00 97.06 97 TRP A N 1
ATOM 765 C CA . TRP A 1 97 ? -8.001 -1.524 0.095 1.00 97.06 97 TRP A CA 1
ATOM 766 C C . TRP A 1 97 ? -9.037 -2.626 0.287 1.00 97.06 97 TRP A C 1
ATOM 768 O O . TRP A 1 97 ? -10.001 -2.476 1.035 1.00 97.06 97 TRP A O 1
ATOM 778 N N . THR A 1 98 ? -8.832 -3.760 -0.368 1.00 95.62 98 THR A N 1
ATOM 779 C CA . THR A 1 98 ? -9.571 -5.001 -0.113 1.00 95.62 98 THR A CA 1
ATOM 780 C C . THR A 1 98 ? -8.602 -6.173 -0.027 1.00 95.62 98 THR A C 1
ATOM 782 O O . THR A 1 98 ? -7.426 -6.016 -0.351 1.00 95.62 98 THR A O 1
ATOM 785 N N . LEU A 1 99 ? -9.087 -7.333 0.406 1.00 95.00 99 LEU A N 1
ATOM 786 C CA . LEU A 1 99 ? -8.318 -8.571 0.388 1.00 95.00 99 LEU A CA 1
ATOM 787 C C . LEU A 1 99 ? -8.817 -9.435 -0.769 1.00 95.00 99 LEU A C 1
ATOM 789 O O . LEU A 1 99 ? -10.014 -9.703 -0.882 1.00 95.00 99 LEU A O 1
ATOM 793 N N . ALA A 1 100 ? -7.902 -9.842 -1.640 1.00 93.62 100 ALA A N 1
ATOM 794 C CA . ALA A 1 100 ? -8.166 -10.841 -2.658 1.00 93.62 100 ALA A CA 1
ATOM 795 C C . ALA A 1 100 ? -8.359 -12.228 -2.018 1.00 93.62 100 ALA A C 1
ATOM 797 O O . ALA A 1 100 ? -8.077 -12.439 -0.837 1.00 93.62 100 ALA A O 1
ATOM 798 N N . GLY A 1 101 ? -8.863 -13.189 -2.798 1.00 93.00 101 GLY A N 1
ATOM 799 C CA . GLY A 1 101 ? -9.136 -14.548 -2.309 1.00 93.00 101 GLY A CA 1
ATOM 800 C C . GLY A 1 101 ? -7.890 -15.316 -1.850 1.00 93.00 101 GLY A C 1
ATOM 801 O O . GLY A 1 101 ? -8.015 -16.277 -1.100 1.00 93.00 101 GLY A O 1
ATOM 802 N N . ASP A 1 102 ? -6.702 -14.877 -2.263 1.00 94.69 102 ASP A N 1
ATOM 803 C CA . ASP A 1 102 ? -5.399 -15.383 -1.818 1.00 94.69 102 ASP A CA 1
ATOM 804 C C . ASP A 1 102 ? -4.882 -14.689 -0.541 1.00 94.69 102 ASP A C 1
ATOM 806 O O . ASP A 1 102 ? -3.787 -14.989 -0.071 1.00 94.69 102 ASP A O 1
ATOM 810 N N . GLY A 1 103 ? -5.658 -13.765 0.033 1.00 95.06 103 GLY A N 1
ATOM 811 C CA . GLY A 1 103 ? -5.296 -12.998 1.222 1.00 95.06 103 GLY A CA 1
ATOM 812 C C . GLY A 1 103 ? -4.426 -11.769 0.950 1.00 9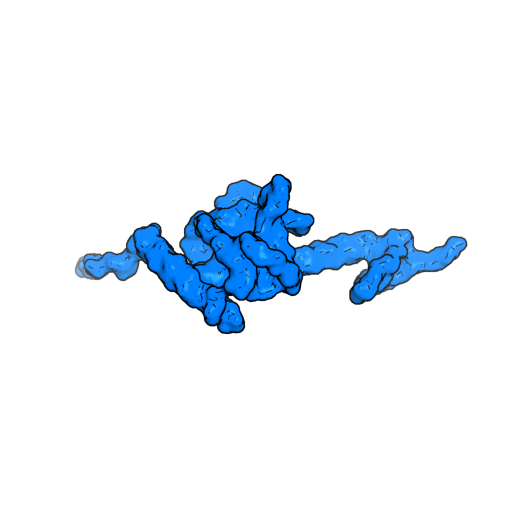5.06 103 GLY A C 1
ATOM 813 O O . GLY A 1 103 ? -4.116 -11.045 1.899 1.00 95.06 103 GLY A O 1
ATOM 814 N N . LYS A 1 104 ? -4.053 -11.488 -0.309 1.00 97.00 104 LYS A N 1
ATOM 815 C CA . LYS A 1 104 ? -3.265 -10.298 -0.652 1.00 97.00 104 LYS A CA 1
ATOM 816 C C . LYS A 1 104 ? -4.114 -9.035 -0.623 1.00 97.00 104 LYS A C 1
ATOM 818 O O . LYS A 1 104 ? -5.266 -9.018 -1.056 1.00 97.00 104 LYS A O 1
ATOM 823 N N . ALA A 1 105 ? -3.523 -7.946 -0.151 1.00 97.06 105 ALA A N 1
ATOM 824 C CA . ALA A 1 105 ? -4.134 -6.632 -0.188 1.00 97.06 105 ALA A CA 1
ATOM 825 C C . ALA A 1 105 ? -4.073 -6.039 -1.603 1.00 97.06 105 ALA A C 1
ATOM 827 O O . ALA A 1 105 ? -3.023 -5.997 -2.248 1.00 97.06 105 ALA A O 1
ATOM 828 N N . VAL A 1 106 ? -5.219 -5.548 -2.074 1.00 95.62 106 VAL A N 1
ATOM 829 C CA . VAL A 1 106 ? -5.387 -4.932 -3.392 1.00 95.62 106 VAL A CA 1
ATOM 830 C C . VAL A 1 106 ? -5.950 -3.528 -3.230 1.00 95.62 106 VAL A C 1
ATOM 832 O O . VAL A 1 106 ? -7.028 -3.347 -2.657 1.00 95.62 106 VAL A O 1
ATOM 835 N N . ASN A 1 107 ? -5.238 -2.539 -3.769 1.00 95.81 107 ASN A N 1
ATOM 836 C CA . ASN A 1 107 ? -5.736 -1.177 -3.880 1.00 95.81 107 ASN A CA 1
ATOM 837 C C . ASN A 1 107 ? -6.688 -1.072 -5.078 1.00 95.81 107 ASN A C 1
ATOM 839 O O . ASN A 1 107 ? -6.368 -1.474 -6.196 1.00 95.81 107 ASN A O 1
ATOM 843 N N . LEU A 1 108 ? -7.882 -0.535 -4.848 1.00 93.56 108 LEU A N 1
ATOM 844 C CA . LEU A 1 108 ? -8.925 -0.412 -5.867 1.00 93.56 108 LEU A CA 1
ATOM 845 C C . LEU A 1 108 ? -8.780 0.864 -6.715 1.00 93.56 108 LEU A C 1
ATOM 847 O O . LEU A 1 108 ? -9.588 1.101 -7.619 1.00 93.56 108 LEU A O 1
ATOM 851 N N . GLY A 1 109 ? -7.761 1.683 -6.439 1.00 90.88 109 GLY A N 1
ATOM 852 C CA . GLY A 1 109 ? -7.409 2.880 -7.190 1.00 90.88 109 GLY A CA 1
ATOM 853 C C . GLY A 1 109 ? -8.586 3.843 -7.320 1.00 90.88 109 GLY A C 1
ATOM 854 O O . GLY A 1 109 ? -9.240 4.212 -6.339 1.00 90.88 109 GLY A O 1
ATOM 855 N N . THR A 1 110 ? -8.877 4.242 -8.557 1.00 89.00 110 THR A N 1
ATOM 856 C CA . THR A 1 110 ? -9.971 5.162 -8.901 1.00 89.00 110 THR A CA 1
ATOM 857 C C . THR A 1 110 ? -11.263 4.449 -9.313 1.00 89.00 110 THR A C 1
ATOM 859 O O . THR A 1 110 ? -12.220 5.091 -9.751 1.00 89.00 110 THR A O 1
ATOM 862 N N . ARG A 1 111 ? -11.327 3.117 -9.183 1.00 84.06 111 ARG A N 1
ATOM 863 C CA . ARG A 1 111 ? -12.458 2.322 -9.668 1.00 84.06 111 ARG A CA 1
ATOM 864 C C . ARG A 1 111 ? -13.750 2.680 -8.925 1.00 84.06 111 ARG A C 1
ATOM 866 O O . ARG A 1 111 ? -13.795 2.707 -7.693 1.00 84.06 111 ARG A O 1
ATOM 873 N N . ARG A 1 112 ? -14.838 2.885 -9.677 1.00 81.50 112 ARG A N 1
ATOM 874 C CA . ARG A 1 112 ? -16.197 2.923 -9.115 1.00 81.50 112 ARG A CA 1
ATOM 875 C C . ARG A 1 112 ? -16.625 1.505 -8.751 1.00 81.50 112 ARG A C 1
ATOM 877 O O . ARG A 1 112 ? -16.552 0.602 -9.583 1.00 81.50 112 ARG A O 1
ATOM 884 N N . LEU A 1 113 ? -17.075 1.323 -7.516 1.00 85.88 113 LEU A N 1
ATOM 885 C CA . LEU A 1 113 ? -17.403 0.009 -6.973 1.00 85.88 113 LEU A CA 1
ATOM 886 C C . LEU A 1 113 ? -18.922 -0.157 -6.825 1.00 85.88 113 LEU A C 1
ATOM 888 O O . LEU A 1 113 ? -19.630 0.834 -6.615 1.00 85.88 113 LEU A O 1
ATOM 892 N N . PRO A 1 114 ? -19.444 -1.390 -6.950 1.00 84.94 114 PRO A N 1
ATOM 893 C CA . PRO A 1 114 ? -20.837 -1.686 -6.638 1.00 84.94 114 PRO A CA 1
ATOM 894 C C . PRO A 1 114 ? -21.211 -1.304 -5.198 1.00 84.94 114 PRO A C 1
ATOM 896 O O . PRO A 1 114 ? -20.356 -1.159 -4.320 1.00 84.94 114 PRO A O 1
ATOM 899 N N . GLY A 1 115 ? -22.513 -1.156 -4.942 1.00 84.25 115 GLY A N 1
ATOM 900 C CA . GLY A 1 115 ? -23.026 -0.991 -3.581 1.00 84.25 115 GLY A CA 1
ATOM 901 C C . GLY A 1 115 ? -22.669 -2.194 -2.702 1.00 84.25 115 GLY A C 1
ATOM 902 O O . GLY A 1 115 ? -22.619 -3.322 -3.182 1.00 84.25 115 GLY A O 1
ATOM 903 N N . GLY A 1 116 ? -22.393 -1.947 -1.420 1.00 86.00 116 GLY A N 1
ATOM 904 C CA . GLY A 1 116 ? -22.078 -2.996 -0.442 1.00 86.00 116 GLY A CA 1
ATOM 905 C C . GLY A 1 116 ? -20.598 -3.373 -0.330 1.00 86.00 116 GLY A C 1
ATOM 906 O O . GLY A 1 116 ? -20.228 -4.028 0.642 1.00 86.00 116 GLY A O 1
ATOM 907 N N . VAL A 1 117 ? -19.731 -2.921 -1.245 1.00 92.00 117 VAL A N 1
ATOM 908 C CA . VAL A 1 117 ? -18.281 -3.125 -1.094 1.00 92.00 117 VAL A CA 1
ATOM 909 C C . VAL A 1 117 ? -17.778 -2.356 0.126 1.00 92.00 117 VAL A C 1
ATOM 911 O O . VAL A 1 117 ? -17.955 -1.135 0.224 1.00 92.00 117 VAL A O 1
ATOM 914 N N . ARG A 1 118 ? -17.141 -3.088 1.042 1.00 94.44 118 ARG A N 1
ATOM 915 C CA . ARG A 1 118 ? -16.426 -2.533 2.188 1.00 94.44 118 ARG A CA 1
ATOM 916 C C . ARG A 1 118 ? -14.932 -2.560 1.906 1.00 94.44 118 ARG A C 1
ATOM 918 O O . ARG A 1 118 ? -14.410 -3.550 1.400 1.00 94.44 118 ARG A O 1
ATOM 925 N N . CYS A 1 119 ? -14.270 -1.471 2.247 1.00 95.75 119 CYS A N 1
ATOM 926 C CA . CYS A 1 119 ? -12.856 -1.260 2.023 1.00 95.75 119 CYS A CA 1
ATOM 927 C C . CYS A 1 119 ? -12.157 -1.018 3.359 1.00 95.75 119 CYS A C 1
ATOM 929 O O . CYS A 1 119 ? -12.718 -0.417 4.275 1.00 95.75 119 CYS A O 1
ATOM 931 N N . ARG A 1 120 ? -10.917 -1.475 3.441 1.00 97.19 120 ARG A N 1
ATOM 932 C CA . ARG A 1 120 ? -9.943 -1.104 4.462 1.00 97.19 120 ARG A CA 1
ATOM 933 C C . ARG A 1 120 ? -9.152 0.114 3.977 1.00 97.19 120 ARG A C 1
ATOM 935 O O . ARG A 1 120 ? -9.254 0.497 2.807 1.00 97.19 120 ARG A O 1
ATOM 942 N N . PHE A 1 121 ? -8.359 0.701 4.860 1.00 96.62 121 PHE A N 1
ATOM 943 C CA . PHE A 1 121 ? -7.493 1.839 4.560 1.00 96.62 121 PHE A CA 1
ATOM 944 C C . PHE A 1 121 ? -6.174 1.726 5.341 1.00 96.62 121 PHE A C 1
ATOM 946 O O . PHE A 1 121 ? -6.127 1.000 6.339 1.00 96.62 121 PHE A O 1
ATOM 953 N N . PRO A 1 122 ? -5.098 2.394 4.891 1.00 96.75 122 PRO A N 1
ATOM 954 C CA . PRO A 1 122 ? -3.817 2.381 5.589 1.00 96.75 122 PRO A CA 1
ATOM 955 C C . PRO A 1 122 ? -3.910 3.038 6.968 1.00 96.75 122 PRO A C 1
ATOM 957 O O . PRO A 1 122 ? -4.459 4.133 7.082 1.00 96.75 122 PRO A O 1
ATOM 960 N N . HIS A 1 123 ? -3.299 2.427 7.988 1.00 96.62 123 HIS A N 1
ATOM 961 C CA . HIS A 1 123 ? -3.268 2.995 9.345 1.00 96.62 123 HIS A CA 1
ATOM 962 C C . HIS A 1 123 ? -2.597 4.380 9.385 1.00 96.62 123 HIS A C 1
ATOM 964 O O . HIS A 1 123 ? -2.996 5.246 10.151 1.00 96.62 123 HIS A O 1
ATOM 970 N N . ALA A 1 124 ? -1.624 4.647 8.506 1.00 94.56 124 ALA A N 1
ATOM 971 C CA . ALA A 1 124 ? -0.963 5.955 8.420 1.00 94.56 124 ALA A CA 1
ATOM 972 C C . ALA A 1 124 ? -1.937 7.135 8.199 1.00 94.56 124 ALA A C 1
ATOM 974 O O . ALA A 1 124 ? -1.615 8.263 8.548 1.00 94.56 124 ALA A O 1
ATOM 975 N N . LEU A 1 125 ? -3.136 6.888 7.654 1.00 94.62 125 LEU A N 1
ATOM 976 C CA . LEU A 1 125 ? -4.156 7.926 7.455 1.00 94.62 125 LEU A CA 1
ATOM 977 C C . LEU A 1 125 ? -4.916 8.302 8.733 1.00 94.62 125 LEU A C 1
ATOM 979 O O . LEU A 1 125 ? -5.576 9.334 8.758 1.00 94.62 125 LEU A O 1
ATOM 983 N N . VAL A 1 126 ? -4.844 7.469 9.769 1.00 95.31 126 VAL A N 1
ATOM 984 C CA . VAL A 1 126 ? -5.542 7.651 11.053 1.00 95.31 126 VAL A CA 1
ATOM 985 C C . VAL A 1 126 ? -4.593 7.580 12.247 1.00 95.31 126 VAL A C 1
ATOM 987 O O . VAL A 1 126 ? -5.016 7.742 13.385 1.00 95.31 126 VAL A O 1
ATOM 990 N N . CYS A 1 127 ? -3.294 7.401 12.000 1.00 95.00 127 CYS A N 1
ATOM 991 C CA . CYS A 1 127 ? -2.300 7.279 13.048 1.00 95.00 127 CYS A CA 1
ATOM 992 C C . CYS A 1 127 ? -2.254 8.555 13.911 1.00 95.00 127 CYS A C 1
ATOM 994 O O . CYS A 1 127 ? -2.032 9.647 13.381 1.00 95.00 127 CYS A O 1
ATOM 996 N N . PRO A 1 128 ? -2.375 8.444 15.246 1.00 93.38 128 PRO A N 1
ATOM 997 C CA . PRO A 1 128 ? -2.341 9.602 16.139 1.00 93.38 128 PRO A CA 1
ATOM 998 C C . PRO A 1 128 ? -0.949 10.225 16.284 1.00 93.38 128 PRO A C 1
ATOM 1000 O O . PRO A 1 128 ? -0.818 11.330 16.802 1.00 93.38 128 PRO A O 1
ATOM 1003 N N . CYS A 1 129 ? 0.094 9.527 15.827 1.00 93.44 129 CYS A N 1
ATOM 1004 C CA . CYS A 1 129 ? 1.492 9.952 15.921 1.00 93.44 129 CYS A CA 1
ATOM 1005 C C . CYS A 1 129 ? 2.114 10.295 14.557 1.00 93.44 129 CYS A C 1
ATOM 1007 O O . CYS A 1 129 ? 3.328 10.484 14.482 1.00 93.44 129 CYS A O 1
ATOM 1009 N N . ASP A 1 130 ? 1.314 10.334 13.488 1.00 91.12 130 ASP A N 1
ATOM 1010 C CA . ASP A 1 130 ? 1.755 10.725 12.147 1.00 91.12 130 ASP A CA 1
ATOM 1011 C C . ASP A 1 130 ? 0.952 11.930 11.648 1.00 91.12 130 ASP A C 1
ATOM 1013 O O . ASP A 1 130 ? -0.179 12.178 12.079 1.00 91.12 130 ASP A O 1
ATOM 1017 N N . GLU A 1 131 ? 1.540 12.699 10.736 1.00 85.75 131 GLU A N 1
ATOM 1018 C CA . GLU A 1 131 ? 0.849 13.833 10.139 1.00 85.75 131 GLU A CA 1
ATOM 1019 C C . GLU A 1 131 ? -0.077 13.363 9.015 1.00 85.75 131 GLU A C 1
ATOM 1021 O O . GLU A 1 131 ? 0.355 12.862 7.976 1.00 85.75 131 GLU A O 1
ATOM 1026 N N . GLN A 1 132 ? -1.379 13.586 9.191 1.00 82.25 132 GLN A N 1
ATOM 1027 C CA . GLN A 1 132 ? -2.344 13.331 8.129 1.00 82.25 132 GLN A CA 1
ATOM 1028 C C . GLN A 1 132 ? -2.220 14.365 7.003 1.00 82.25 132 GLN A C 1
ATOM 1030 O O . GLN A 1 132 ? -2.251 15.573 7.294 1.00 82.25 132 GLN A O 1
ATOM 1035 N N . PRO A 1 133 ? -2.226 13.933 5.725 1.00 85.94 133 PRO A N 1
ATOM 1036 C CA . PRO A 1 133 ? -2.310 14.848 4.594 1.00 85.94 133 PRO A CA 1
ATOM 1037 C C . PRO A 1 133 ? -3.556 15.727 4.696 1.00 85.94 133 PRO A C 1
ATOM 1039 O O . PRO A 1 133 ? -4.666 15.213 4.835 1.00 85.94 133 PRO A O 1
ATOM 1042 N N . GLU A 1 134 ? -3.394 17.046 4.575 1.00 88.38 134 GLU A N 1
ATOM 1043 C CA . GLU A 1 134 ? -4.489 18.012 4.758 1.00 88.38 134 GLU A CA 1
ATOM 1044 C C . GLU A 1 134 ? -5.713 17.704 3.887 1.00 88.38 134 GLU A C 1
ATOM 1046 O O . GLU A 1 134 ? -6.848 17.786 4.351 1.00 88.38 134 GLU A O 1
ATOM 1051 N N . VAL A 1 135 ? -5.482 17.271 2.644 1.00 90.12 135 VAL A N 1
ATOM 1052 C CA . VAL A 1 135 ? -6.538 16.900 1.689 1.00 90.12 135 VAL A CA 1
ATOM 1053 C C . VAL A 1 135 ? -7.354 15.674 2.126 1.00 90.12 135 VAL A C 1
ATOM 1055 O O . VAL A 1 135 ? -8.502 15.521 1.712 1.00 90.12 135 VAL A O 1
ATOM 1058 N N . LEU A 1 136 ? -6.783 14.802 2.963 1.00 89.75 136 LEU A N 1
ATOM 1059 C CA . LEU A 1 136 ? -7.429 13.580 3.447 1.00 89.75 136 LEU A CA 1
ATOM 1060 C C . LEU A 1 136 ? -8.067 13.751 4.829 1.00 89.75 136 LEU A C 1
ATOM 1062 O O . LEU A 1 136 ? -8.987 12.997 5.144 1.00 89.75 136 LEU A O 1
ATOM 1066 N N . ARG A 1 137 ? -7.650 14.755 5.617 1.00 88.12 137 ARG A N 1
ATOM 1067 C CA . ARG A 1 137 ? -8.174 15.006 6.974 1.00 88.12 137 ARG A CA 1
ATOM 1068 C C . ARG A 1 137 ? -9.709 14.972 7.048 1.00 88.12 137 ARG A C 1
ATOM 1070 O O . ARG A 1 137 ? -10.210 14.203 7.864 1.00 88.12 137 ARG A O 1
ATOM 1077 N N . PRO A 1 138 ? -10.482 15.659 6.174 1.00 91.38 138 PRO A N 1
ATOM 1078 C CA . PRO A 1 138 ? -11.947 15.671 6.277 1.00 91.38 138 PRO A CA 1
ATOM 1079 C C . PRO A 1 138 ? -12.617 14.291 6.189 1.00 91.38 138 PRO A C 1
ATOM 1081 O O . PRO A 1 138 ? -13.762 14.144 6.605 1.00 91.38 138 PRO A O 1
ATOM 1084 N N . PHE A 1 139 ? -11.931 13.288 5.632 1.00 91.25 139 PHE A N 1
ATOM 1085 C CA . PHE A 1 139 ? -12.448 11.926 5.501 1.00 91.25 139 PHE A CA 1
ATOM 1086 C C . PHE A 1 139 ? -12.123 11.044 6.709 1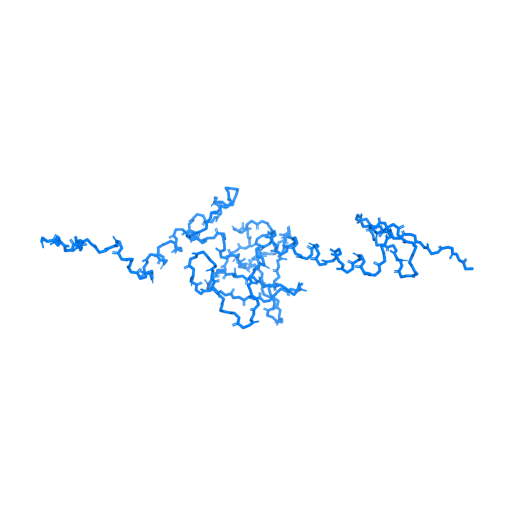.00 91.25 139 PHE A C 1
ATOM 1088 O O . PHE A 1 139 ? -12.853 10.092 6.975 1.00 91.25 139 PHE A O 1
ATOM 1095 N N . PHE A 1 140 ? -11.035 11.344 7.423 1.00 93.44 140 PHE A N 1
ATOM 1096 C CA . PHE A 1 140 ? -10.462 10.462 8.439 1.00 93.44 140 PHE A CA 1
ATOM 1097 C C . PHE A 1 140 ? -10.450 11.054 9.853 1.00 93.44 140 PHE A C 1
ATOM 10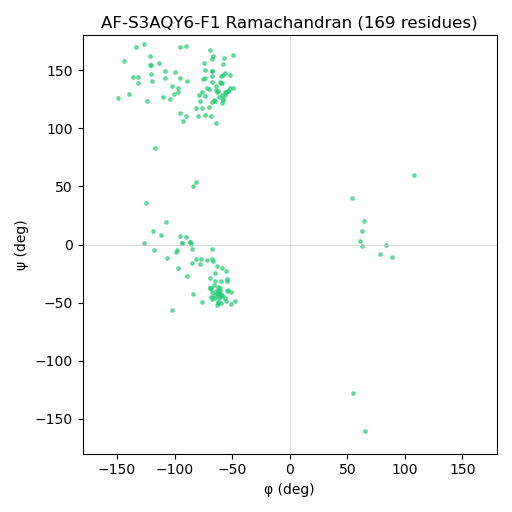99 O O . PHE A 1 140 ? -10.132 10.319 10.780 1.00 93.44 140 PHE A O 1
ATOM 1106 N N . THR A 1 141 ? -10.850 12.318 10.060 1.00 92.12 141 THR A N 1
ATOM 1107 C CA . THR A 1 141 ? -10.828 12.967 11.388 1.00 92.12 141 THR A CA 1
ATOM 1108 C C . THR A 1 141 ? -11.503 12.136 12.479 1.00 92.12 141 THR A C 1
ATOM 1110 O O . THR A 1 141 ? -10.871 11.873 13.492 1.00 92.12 141 THR A O 1
ATOM 1113 N N . ALA A 1 142 ? -12.735 11.663 12.264 1.00 92.06 142 ALA A N 1
ATOM 1114 C CA . ALA A 1 142 ? -13.442 10.883 13.284 1.00 92.06 142 ALA A CA 1
ATOM 1115 C C . ALA A 1 142 ? -12.715 9.568 13.632 1.00 92.06 142 ALA A C 1
ATOM 1117 O O . ALA A 1 142 ? -12.610 9.205 14.797 1.00 92.06 142 ALA A O 1
ATOM 1118 N N . LEU A 1 143 ? -12.157 8.880 12.630 1.00 93.44 143 LEU A N 1
ATOM 1119 C CA . LEU A 1 143 ? -11.380 7.655 12.848 1.00 93.44 143 LEU A CA 1
ATOM 1120 C C . LEU A 1 143 ? -10.056 7.937 13.566 1.00 93.44 143 LEU A C 1
ATOM 1122 O O . LEU A 1 143 ? -9.627 7.155 14.406 1.00 93.44 143 LEU A O 1
ATOM 1126 N N . TRP A 1 144 ? -9.414 9.059 13.248 1.00 93.75 144 TRP A N 1
ATOM 1127 C CA . TRP A 1 144 ? -8.211 9.495 13.942 1.00 93.75 144 TRP A CA 1
ATOM 1128 C C . TRP A 1 144 ? -8.488 9.820 15.411 1.00 93.75 144 TRP A C 1
ATOM 1130 O O . TRP A 1 144 ? -7.690 9.452 16.261 1.00 93.75 144 TRP A O 1
ATOM 1140 N N . GLU A 1 145 ? -9.615 10.464 15.730 1.00 93.12 145 GLU A N 1
ATOM 1141 C CA . GLU A 1 145 ? -10.015 10.738 17.119 1.00 93.12 145 GLU A CA 1
ATOM 1142 C C . GLU A 1 145 ? -10.240 9.432 17.902 1.00 93.12 145 GLU A C 1
ATOM 1144 O O . GLU A 1 145 ? -9.796 9.303 19.046 1.00 93.12 145 GLU A O 1
ATOM 1149 N N . GLU A 1 146 ? -10.873 8.433 17.277 1.00 92.19 146 GLU A N 1
ATOM 1150 C CA . GLU A 1 146 ? -11.030 7.091 17.854 1.00 92.19 146 GLU A CA 1
ATOM 1151 C C . GLU A 1 146 ? -9.673 6.421 18.116 1.00 92.19 146 GLU A C 1
ATOM 1153 O O . GLU A 1 146 ? -9.456 5.854 19.192 1.00 92.19 146 GLU A O 1
ATOM 1158 N N . ASP A 1 147 ? -8.742 6.507 17.167 1.00 91.81 147 ASP A N 1
ATOM 1159 C CA . ASP A 1 147 ? -7.390 5.962 17.301 1.00 91.81 147 ASP A CA 1
ATOM 1160 C C . ASP A 1 147 ? -6.537 6.707 18.321 1.00 91.81 147 ASP A C 1
ATOM 1162 O O . ASP A 1 147 ? -5.794 6.075 19.072 1.00 91.81 147 ASP A O 1
ATOM 1166 N N . GLU A 1 148 ? -6.660 8.029 18.403 1.00 92.75 148 GLU A N 1
ATOM 1167 C CA . GLU A 1 148 ? -6.004 8.853 19.414 1.00 92.75 148 GLU A CA 1
ATOM 1168 C C . GLU A 1 148 ? -6.474 8.453 20.813 1.00 92.75 148 GLU A C 1
ATOM 1170 O O . GLU A 1 148 ? -5.650 8.241 21.710 1.00 92.75 148 GLU A O 1
ATOM 1175 N N . HIS A 1 149 ? -7.785 8.276 20.993 1.00 90.44 149 HIS A N 1
ATOM 1176 C CA . HIS A 1 149 ? -8.347 7.792 22.246 1.00 90.44 149 HIS A CA 1
ATOM 1177 C C . HIS A 1 149 ? -7.800 6.403 22.594 1.00 90.44 149 HIS A C 1
ATOM 1179 O O . HIS A 1 149 ? -7.260 6.203 23.684 1.00 90.44 149 HIS A O 1
ATOM 1185 N N . ARG A 1 150 ? -7.856 5.460 21.642 1.00 89.19 150 ARG A N 1
ATOM 1186 C CA . ARG A 1 150 ? -7.357 4.087 21.817 1.00 89.19 150 ARG A CA 1
ATOM 1187 C C . ARG A 1 150 ? -5.871 4.069 22.168 1.00 89.19 150 ARG A C 1
ATOM 1189 O O . ARG A 1 150 ? -5.470 3.342 23.078 1.00 89.19 150 ARG A O 1
ATOM 1196 N N . TYR A 1 151 ? -5.071 4.877 21.475 1.00 90.06 151 TYR A N 1
ATOM 1197 C CA . TYR A 1 151 ? -3.639 5.025 21.706 1.00 90.06 151 TYR A CA 1
ATOM 1198 C C . TYR A 1 151 ? -3.361 5.578 23.101 1.00 90.06 151 TYR A C 1
ATOM 1200 O O . TYR A 1 151 ? -2.593 4.969 23.837 1.00 90.06 151 TYR A O 1
ATOM 1208 N N . ARG A 1 152 ? -4.026 6.662 23.518 1.00 88.12 152 ARG A N 1
ATOM 1209 C CA . ARG A 1 152 ? -3.860 7.229 24.867 1.00 88.12 152 ARG A CA 1
ATOM 1210 C C . ARG A 1 152 ? -4.243 6.251 25.974 1.00 88.12 152 ARG A C 1
ATOM 1212 O O . ARG A 1 152 ? -3.565 6.216 26.992 1.00 88.12 152 ARG A O 1
ATOM 1219 N N . SER A 1 153 ? -5.288 5.446 25.782 1.00 86.56 153 SER A N 1
ATOM 1220 C CA . SER A 1 153 ? -5.704 4.450 26.778 1.00 86.56 153 SER A CA 1
ATOM 1221 C C . SER A 1 153 ? -4.719 3.288 26.939 1.00 86.56 153 SER A C 1
ATOM 1223 O O . SER A 1 153 ? -4.666 2.695 28.013 1.00 86.56 153 SER A O 1
ATOM 1225 N N . HIS A 1 154 ? -3.967 2.941 25.890 1.00 82.25 154 HIS A N 1
ATOM 1226 C CA . HIS A 1 154 ? -3.035 1.802 25.895 1.00 82.25 154 HIS A CA 1
ATOM 1227 C C . HIS A 1 154 ? -1.563 2.211 25.961 1.00 82.25 154 HIS A C 1
ATOM 1229 O O . HIS A 1 154 ? -0.699 1.356 26.167 1.00 82.25 154 HIS A O 1
ATOM 1235 N N . ARG A 1 155 ? -1.256 3.497 25.773 1.00 73.62 155 ARG A N 1
ATOM 1236 C CA . ARG A 1 155 ? 0.094 4.026 25.915 1.00 73.62 155 ARG A CA 1
ATOM 1237 C C . ARG A 1 155 ? 0.503 3.907 27.390 1.00 73.62 155 ARG A C 1
ATOM 1239 O O . ARG A 1 155 ? -0.202 4.433 28.250 1.00 73.62 155 ARG A O 1
ATOM 1246 N N . PRO A 1 156 ? 1.630 3.244 27.706 1.00 64.75 156 PRO A N 1
ATOM 1247 C CA . PRO A 1 156 ? 2.155 3.263 29.063 1.00 64.75 156 PRO A CA 1
ATOM 1248 C C . PRO A 1 156 ? 2.486 4.713 29.462 1.00 64.75 156 PRO A C 1
ATOM 1250 O O . PRO A 1 156 ? 2.997 5.456 28.617 1.00 64.75 156 PRO A O 1
ATOM 1253 N N . PRO A 1 157 ? 2.199 5.137 30.708 1.00 61.72 157 PRO A N 1
ATOM 1254 C CA . PRO A 1 157 ? 2.538 6.481 31.163 1.00 61.72 157 PRO A CA 1
ATOM 1255 C C . PRO A 1 157 ? 4.037 6.725 30.975 1.00 61.72 157 PRO A C 1
ATOM 1257 O O . PRO A 1 157 ? 4.866 5.878 31.322 1.00 61.72 157 PRO A O 1
ATOM 1260 N N . GLY A 1 158 ? 4.378 7.861 30.371 1.00 62.06 158 GLY A N 1
ATOM 1261 C CA . GLY A 1 158 ? 5.758 8.295 30.227 1.00 62.06 158 GLY A CA 1
ATOM 1262 C C . GLY A 1 158 ? 6.358 8.654 31.584 1.00 62.06 158 GLY A C 1
ATOM 1263 O O . GLY A 1 158 ? 5.646 8.957 32.538 1.00 62.06 158 GLY A O 1
ATOM 1264 N N . ILE A 1 159 ? 7.687 8.666 31.662 1.00 57.34 159 ILE A N 1
ATOM 1265 C C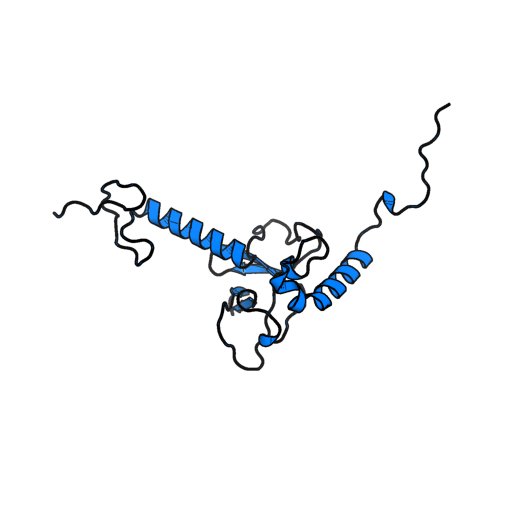A . ILE A 1 159 ? 8.413 9.181 32.834 1.00 57.34 159 ILE A CA 1
ATOM 1266 C C . ILE A 1 159 ? 7.994 10.618 33.197 1.00 57.34 159 ILE A C 1
ATOM 1268 O O . ILE A 1 159 ? 7.935 10.951 34.375 1.00 57.34 159 ILE A O 1
ATOM 1272 N N . ASP A 1 160 ? 7.614 11.419 32.198 1.00 61.75 160 ASP A N 1
ATOM 1273 C CA . ASP A 1 160 ? 7.174 12.810 32.359 1.00 61.75 160 ASP A CA 1
ATOM 1274 C C . ASP A 1 160 ? 5.697 12.934 32.789 1.00 61.75 160 ASP A C 1
ATOM 1276 O O . ASP A 1 160 ? 5.260 14.006 33.204 1.00 61.75 160 ASP A O 1
ATOM 1280 N N . ASP A 1 161 ? 4.926 11.841 32.715 1.00 65.69 161 ASP A N 1
ATOM 1281 C CA . ASP A 1 161 ? 3.512 11.791 33.116 1.00 65.69 161 ASP A CA 1
ATOM 1282 C C . ASP A 1 161 ? 3.348 11.535 34.630 1.00 65.69 161 ASP A C 1
ATOM 1284 O O . ASP A 1 161 ? 2.228 11.543 35.149 1.00 65.69 161 ASP A O 1
ATOM 1288 N N . PHE A 1 162 ? 4.451 11.322 35.360 1.00 58.88 162 PHE A N 1
ATOM 1289 C CA . PHE A 1 162 ? 4.464 11.241 36.820 1.00 58.88 162 PHE A CA 1
ATOM 1290 C C . PHE A 1 162 ? 4.760 12.623 37.427 1.00 58.88 162 PHE A C 1
ATOM 1292 O O . PHE A 1 162 ? 5.908 13.070 37.410 1.00 58.88 162 PHE A O 1
ATOM 1299 N N . PRO A 1 163 ? 3.770 13.320 38.015 1.00 55.59 163 PRO A N 1
ATOM 1300 C CA . PRO A 1 163 ? 4.046 14.553 38.736 1.00 55.59 163 PRO A CA 1
ATOM 1301 C C . PRO A 1 163 ? 4.847 14.249 40.014 1.00 55.59 163 PRO A C 1
ATOM 1303 O O . PRO A 1 163 ? 4.308 13.697 40.971 1.00 55.59 163 PRO A O 1
ATOM 1306 N N . GLY A 1 164 ? 6.124 14.650 40.041 1.00 59.06 164 GLY A N 1
ATOM 1307 C CA . GLY A 1 164 ? 6.892 14.822 41.281 1.00 59.06 164 GLY A CA 1
ATOM 1308 C C . GLY A 1 164 ? 7.990 13.799 41.586 1.00 59.06 164 GLY A C 1
ATOM 1309 O O . GLY A 1 164 ? 7.998 13.219 42.668 1.00 59.06 164 GLY A O 1
ATOM 1310 N N . THR A 1 165 ? 8.993 13.666 40.721 1.00 56.31 165 THR A N 1
ATOM 1311 C CA . THR A 1 165 ? 10.346 13.336 41.202 1.00 56.31 165 THR A CA 1
ATOM 1312 C C . THR A 1 165 ? 11.283 14.478 40.858 1.00 56.31 165 THR A C 1
ATOM 1314 O O . THR A 1 165 ? 11.974 14.437 39.841 1.00 56.31 165 THR A O 1
ATOM 1317 N N . ASP A 1 166 ? 11.294 15.507 41.708 1.00 58.81 166 ASP A N 1
ATOM 1318 C CA . ASP A 1 166 ? 12.430 16.422 41.748 1.00 58.81 166 ASP A CA 1
ATOM 1319 C C . ASP A 1 166 ? 13.705 15.580 41.939 1.00 58.81 166 ASP A C 1
ATOM 1321 O O . ASP A 1 166 ? 13.721 14.677 42.789 1.00 58.81 166 ASP A O 1
ATOM 1325 N N . PRO A 1 167 ? 14.770 15.813 41.153 1.00 59.16 167 PRO A N 1
ATOM 1326 C CA . PRO A 1 167 ? 16.035 15.133 41.378 1.00 59.16 167 PRO A CA 1
ATOM 1327 C C . PRO A 1 167 ? 16.521 15.449 42.802 1.00 59.16 167 PRO A C 1
ATOM 1329 O O . PRO A 1 167 ? 16.390 16.595 43.244 1.00 59.16 167 PRO A O 1
ATOM 1332 N N . PRO A 1 168 ? 17.074 14.471 43.546 1.00 54.28 168 PRO A N 1
ATOM 1333 C CA . PRO A 1 168 ? 17.558 14.732 44.892 1.00 54.28 168 PRO A CA 1
ATOM 1334 C C . PRO A 1 168 ? 18.616 15.836 44.840 1.00 54.28 168 PRO A C 1
ATOM 1336 O O . PRO A 1 168 ? 19.607 15.734 44.115 1.00 54.28 168 PRO A O 1
ATOM 1339 N N . ALA A 1 169 ? 18.390 16.904 45.606 1.00 56.78 169 ALA A N 1
ATOM 1340 C CA . ALA A 1 169 ? 19.385 17.938 45.820 1.00 56.78 169 ALA A CA 1
ATOM 1341 C C . ALA A 1 169 ? 20.568 17.310 46.567 1.00 56.78 169 ALA A C 1
ATOM 1343 O O . ALA A 1 169 ? 20.477 17.012 47.758 1.00 56.78 169 ALA A O 1
ATOM 1344 N N . TYR A 1 170 ? 21.667 17.067 45.858 1.00 58.53 170 TYR A N 1
ATOM 1345 C CA . TYR A 1 170 ? 22.934 16.723 46.490 1.00 58.53 170 TYR A CA 1
ATOM 1346 C C . TYR A 1 170 ? 23.509 17.998 47.118 1.00 58.53 170 TYR A C 1
ATOM 1348 O O . TYR A 1 170 ? 23.854 18.939 46.401 1.00 58.53 170 TYR A O 1
ATOM 1356 N N . GLY A 1 171 ? 23.535 18.030 48.452 1.00 57.91 171 GLY A N 1
ATOM 1357 C CA . GLY A 1 171 ? 24.276 18.998 49.264 1.00 57.91 171 GLY A CA 1
ATOM 1358 C C . GLY A 1 171 ? 25.650 18.477 49.656 1.00 57.91 171 GLY A C 1
ATOM 1359 O O . GLY A 1 171 ? 25.829 17.237 49.656 1.00 57.91 171 GLY A O 1
#